Protein AF-A0A3N5WW94-F1 (afdb_monomer)

Mean predicted aligned error: 3.75 Å

Secondary structure (DSSP, 8-state):
--HHHHHHHHHHTS-S-TT--EEEE-SS-EEEE-TTS-EEPPPTTHHHHHHHHHHHHHHHS-GGGTPPPEEEEE-TTSEEEEETTS-EEEEEE-SSSS-EEEEEE-SSHHHHHHHHHHHH-TTTSHHHHHHHHHS--

pLDDT: mean 92.54, std 9.4, range [45.53, 98.69]

Solvent-accessible surface area (backbone atoms only — not comparable to full-atom values): 7594 Å² total; per-residue (Å²): 78,59,43,71,49,31,49,41,35,51,55,73,74,44,74,89,54,83,64,55,24,31,43,37,55,54,99,89,50,72,49,37,17,27,89,85,69,46,78,49,83,74,56,95,76,43,62,65,56,51,52,51,50,50,51,61,55,39,70,68,47,39,58,94,79,72,40,41,60,74,33,32,39,37,48,84,76,42,45,34,38,32,23,71,74,69,33,34,48,33,41,31,56,47,94,86,50,57,32,61,43,68,47,51,44,44,101,44,69,71,57,20,53,46,50,38,49,48,31,70,36,82,85,72,8,39,57,44,49,44,44,67,71,49,47,62,126

Nearest PDB structures (foldseek):
  4hjh-assembly1_A  TM=7.734E-01  e=1.618E-03  Brucella melitensis bv. 1 str. 16M
  4hjh-assembly2_B  TM=7.704E-01  e=2.075E-03  Brucella melitensis bv. 1 str. 16M
  9ix8-assembly1_B  TM=6.131E-01  e=1.952E-02  Thermococcus kodakarensis KOD1
  7oob-assembly1_d  TM=2.565E-01  e=9.264E-01  Homo sapiens
  9fd2-assembly1_b  TM=2.693E-01  e=1.955E+00  Homo sapiens

Foldseek 3Di:
DALVLLVQLQVLLDQPDQQFFKWFDDPPFIWGHGPVRDTDDQDVPNGVVNVVSQVVLCVLVDCVLVFARFGMWGPPAGIWTAHPQRKIWGWHRDPPDRDIAIFIDDPDDVSRVSLRCLQPPPPRRSVNVSSVPRSDD

Structure (mmCIF, N/CA/C/O backbone):
data_AF-A0A3N5WW94-F1
#
_entry.id   AF-A0A3N5WW94-F1
#
loop_
_atom_site.group_PDB
_atom_site.id
_atom_site.type_symbol
_atom_site.label_atom_id
_atom_site.label_alt_id
_atom_site.label_comp_id
_atom_site.label_asym_id
_atom_site.label_entity_id
_atom_site.label_seq_id
_atom_site.pdbx_PDB_ins_code
_atom_site.Cartn_x
_atom_site.Cartn_y
_atom_site.Cartn_z
_atom_site.occupancy
_atom_site.B_iso_or_equiv
_atom_site.auth_seq_id
_atom_site.auth_comp_id
_atom_site.auth_asym_id
_atom_site.auth_atom_id
_atom_site.pdbx_PDB_model_num
ATOM 1 N N . PHE A 1 1 ? -13.556 -10.027 4.104 1.00 86.62 1 PHE A N 1
ATOM 2 C CA . PHE A 1 1 ? -13.469 -9.454 2.741 1.00 86.62 1 PHE A CA 1
ATOM 3 C C . PHE A 1 1 ? -13.601 -10.612 1.773 1.00 86.62 1 PHE A C 1
ATOM 5 O O . PHE A 1 1 ? -12.720 -11.456 1.820 1.00 86.62 1 PHE A O 1
ATOM 12 N N . PRO A 1 2 ? -14.641 -10.707 0.927 1.00 93.38 2 PRO A N 1
ATOM 13 C CA . PRO A 1 2 ? -14.732 -11.807 -0.035 1.00 93.38 2 PRO A CA 1
ATOM 14 C C . PRO A 1 2 ? -13.439 -11.934 -0.849 1.00 93.38 2 PRO A C 1
ATOM 16 O O . PRO A 1 2 ? -12.918 -10.919 -1.325 1.00 93.38 2 PRO A O 1
ATOM 19 N N . ARG A 1 3 ? -12.915 -13.153 -1.018 1.00 91.31 3 ARG A N 1
ATOM 20 C CA . ARG A 1 3 ? -11.627 -13.383 -1.687 1.00 91.31 3 ARG A CA 1
ATOM 21 C C . ARG A 1 3 ? -11.589 -12.800 -3.094 1.00 91.31 3 ARG A C 1
ATOM 23 O O . ARG A 1 3 ? -10.583 -12.214 -3.477 1.00 91.31 3 ARG A O 1
ATOM 30 N N . SER A 1 4 ? -12.682 -12.915 -3.846 1.00 92.25 4 SER A N 1
ATOM 31 C CA . SER A 1 4 ? -12.799 -12.334 -5.189 1.00 92.25 4 SER A CA 1
ATOM 32 C C . SER A 1 4 ? -12.558 -10.822 -5.186 1.00 92.25 4 SER A C 1
ATOM 34 O O . SER A 1 4 ? -11.796 -10.322 -6.009 1.00 92.25 4 SER A O 1
ATOM 36 N N . ARG A 1 5 ? -13.124 -10.100 -4.211 1.00 93.75 5 ARG A N 1
ATOM 37 C CA . ARG A 1 5 ? -12.900 -8.658 -4.038 1.00 93.75 5 ARG A CA 1
ATOM 38 C C . ARG A 1 5 ? -11.473 -8.353 -3.606 1.00 93.75 5 ARG A C 1
ATOM 40 O O . ARG A 1 5 ? -10.856 -7.452 -4.157 1.00 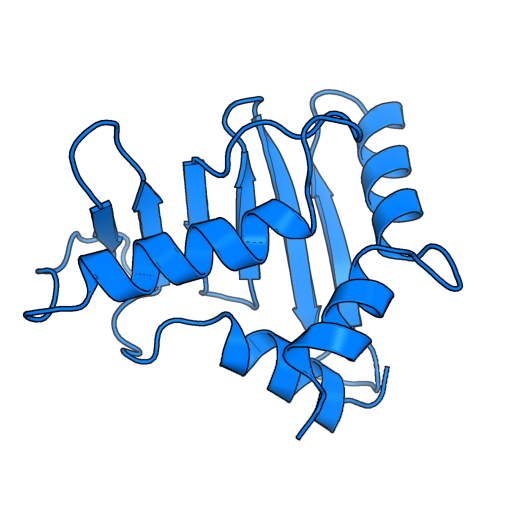93.75 5 ARG A O 1
ATOM 47 N N . ALA A 1 6 ? -10.935 -9.118 -2.656 1.00 95.12 6 ALA A N 1
ATOM 48 C CA . ALA A 1 6 ? -9.559 -8.953 -2.192 1.00 95.12 6 ALA A CA 1
ATOM 49 C C . ALA A 1 6 ? -8.544 -9.120 -3.339 1.00 95.12 6 ALA A C 1
ATOM 51 O O . ALA A 1 6 ? -7.639 -8.303 -3.483 1.00 95.12 6 ALA A O 1
ATOM 52 N N . LEU A 1 7 ? -8.724 -10.138 -4.187 1.00 93.69 7 LEU A N 1
ATOM 53 C CA . LEU A 1 7 ? -7.893 -10.362 -5.373 1.00 93.69 7 LEU A CA 1
ATOM 54 C C . LEU A 1 7 ? -8.047 -9.239 -6.402 1.00 93.69 7 LEU A C 1
ATOM 56 O O . LEU A 1 7 ? -7.045 -8.795 -6.953 1.00 93.69 7 LEU A O 1
ATOM 60 N N . HIS A 1 8 ? -9.271 -8.754 -6.625 1.00 93.56 8 HIS A N 1
ATOM 61 C CA . HIS A 1 8 ? -9.520 -7.653 -7.555 1.00 93.56 8 HIS A CA 1
ATOM 62 C C . HIS A 1 8 ? -8.814 -6.365 -7.114 1.00 93.56 8 HIS A C 1
ATOM 64 O O . HIS A 1 8 ? -8.119 -5.747 -7.917 1.00 93.56 8 HIS A O 1
ATOM 70 N N . ILE A 1 9 ? -8.930 -6.000 -5.830 1.00 95.12 9 ILE A N 1
ATOM 71 C CA . ILE A 1 9 ? -8.247 -4.830 -5.258 1.00 95.12 9 ILE A CA 1
ATOM 72 C C . ILE A 1 9 ? -6.747 -4.912 -5.541 1.00 95.12 9 ILE A C 1
ATOM 74 O O . ILE A 1 9 ? -6.176 -3.956 -6.050 1.00 95.12 9 ILE A O 1
ATOM 78 N N . ILE A 1 10 ? -6.124 -6.057 -5.241 1.00 95.19 10 ILE A N 1
ATOM 79 C CA . ILE A 1 10 ? -4.679 -6.262 -5.408 1.00 95.19 10 ILE A CA 1
ATOM 80 C C . ILE A 1 10 ? -4.277 -6.205 -6.881 1.00 95.19 10 ILE A C 1
ATOM 82 O O . ILE A 1 10 ? -3.315 -5.519 -7.212 1.00 95.19 10 ILE A O 1
ATOM 86 N N . ALA A 1 11 ? -5.024 -6.866 -7.769 1.00 92.69 11 ALA A N 1
ATOM 87 C CA . ALA A 1 11 ? -4.764 -6.834 -9.205 1.00 92.69 11 ALA A CA 1
ATOM 88 C C . ALA A 1 11 ? -4.824 -5.405 -9.771 1.00 92.69 11 ALA A C 1
ATOM 90 O O . ALA A 1 11 ? -3.966 -5.029 -10.562 1.00 92.69 11 ALA A O 1
ATOM 91 N N . ARG A 1 12 ? -5.784 -4.583 -9.322 1.00 92.31 12 ARG A N 1
ATOM 92 C CA . ARG A 1 12 ? -5.952 -3.194 -9.783 1.00 92.31 12 ARG A CA 1
ATOM 93 C C . ARG A 1 12 ? -4.791 -2.277 -9.393 1.00 92.31 12 ARG A C 1
ATOM 95 O O . ARG A 1 12 ? -4.560 -1.278 -10.076 1.00 92.31 12 ARG A O 1
ATOM 102 N N . ILE A 1 13 ? -4.088 -2.617 -8.312 1.00 92.50 13 ILE A N 1
ATOM 103 C CA . ILE A 1 13 ? -2.930 -1.869 -7.807 1.00 92.50 13 ILE A CA 1
ATOM 104 C C . ILE A 1 13 ? -1.592 -2.579 -8.044 1.00 92.50 13 ILE A C 1
ATOM 106 O O . ILE A 1 13 ? -0.586 -2.186 -7.459 1.00 92.50 13 ILE A O 1
ATOM 110 N N . THR A 1 14 ? -1.572 -3.624 -8.872 1.00 92.19 14 THR A N 1
ATOM 111 C CA . THR A 1 14 ? -0.351 -4.326 -9.284 1.00 92.19 14 THR A CA 1
ATOM 112 C C . THR A 1 14 ? -0.023 -3.949 -10.734 1.00 92.19 14 THR A C 1
ATOM 114 O O . THR A 1 14 ? -0.940 -3.874 -11.555 1.00 92.19 14 THR A O 1
ATOM 117 N N . PRO A 1 15 ? 1.254 -3.700 -11.082 1.00 90.50 15 PRO A N 1
ATOM 118 C CA . PRO A 1 15 ? 1.673 -3.488 -12.462 1.00 90.50 15 PRO A CA 1
ATOM 119 C C . PRO A 1 15 ? 1.216 -4.635 -13.370 1.00 90.50 15 PRO A C 1
ATOM 121 O O . PRO A 1 15 ? 1.249 -5.799 -12.979 1.00 90.50 15 PRO A O 1
ATOM 124 N N . SER A 1 16 ? 0.806 -4.314 -14.597 1.00 87.00 16 SER A N 1
ATOM 125 C CA . SER A 1 16 ? 0.343 -5.330 -15.552 1.00 87.00 16 SER A CA 1
ATOM 126 C C . SER A 1 16 ? 1.471 -6.217 -16.082 1.00 87.00 16 SER A C 1
ATOM 128 O O . SER A 1 16 ? 1.200 -7.323 -16.541 1.00 87.00 16 SER A O 1
ATOM 130 N N . ASP A 1 17 ? 2.717 -5.738 -16.035 1.00 88.62 17 ASP A N 1
ATOM 131 C CA . ASP A 1 17 ? 3.891 -6.515 -16.422 1.00 88.62 17 ASP A CA 1
ATOM 132 C C . ASP A 1 17 ? 4.328 -7.432 -15.262 1.00 88.62 17 ASP A C 1
ATOM 134 O O . ASP A 1 17 ? 4.801 -6.934 -14.235 1.00 88.62 17 ASP A O 1
ATOM 138 N N . PRO A 1 18 ? 4.211 -8.766 -15.407 1.00 86.62 18 PRO A N 1
ATOM 139 C CA . PRO A 1 18 ? 4.570 -9.712 -14.356 1.00 86.62 18 PRO A CA 1
ATOM 140 C C . PRO A 1 18 ? 6.078 -9.779 -14.076 1.00 86.62 18 PRO A C 1
ATOM 142 O O . PRO A 1 18 ? 6.469 -10.361 -13.065 1.00 86.62 18 PRO A O 1
ATOM 145 N N . ALA A 1 19 ? 6.931 -9.213 -14.939 1.00 89.88 19 ALA A N 1
ATOM 146 C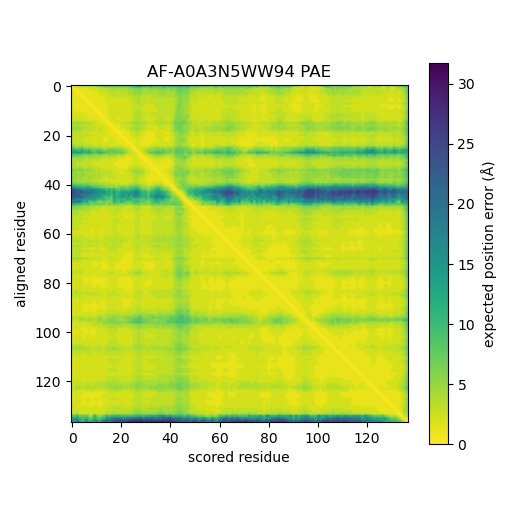 CA . ALA A 1 19 ? 8.362 -9.103 -14.672 1.00 89.88 19 ALA A CA 1
ATOM 147 C C . ALA A 1 19 ? 8.677 -8.053 -13.593 1.00 89.88 19 ALA A C 1
ATOM 149 O O . ALA A 1 19 ? 9.766 -8.084 -13.018 1.00 89.88 19 ALA A O 1
ATOM 150 N N . VAL A 1 20 ? 7.746 -7.134 -13.306 1.00 92.62 20 VAL A N 1
ATOM 151 C CA . VAL A 1 20 ? 7.915 -6.072 -12.309 1.00 92.62 20 VAL A CA 1
ATOM 152 C C . VAL A 1 20 ? 7.498 -6.585 -10.930 1.00 92.62 20 VAL A C 1
ATOM 154 O O . VAL A 1 20 ? 6.317 -6.678 -10.602 1.00 92.62 20 VAL A O 1
ATOM 157 N N . ASN A 1 21 ? 8.477 -6.863 -10.074 1.00 95.19 21 ASN A N 1
ATOM 158 C CA . ASN A 1 21 ? 8.245 -7.244 -8.679 1.00 95.19 21 ASN A CA 1
ATOM 159 C C . ASN A 1 21 ? 8.467 -6.091 -7.708 1.00 95.19 21 ASN A C 1
ATOM 161 O O . ASN A 1 21 ? 7.964 -6.133 -6.589 1.00 95.19 21 ASN A O 1
ATOM 165 N N . GLU A 1 22 ? 9.213 -5.067 -8.102 1.00 96.31 22 GLU A N 1
ATOM 166 C CA . GLU A 1 22 ? 9.435 -3.889 -7.279 1.00 96.31 22 GLU A CA 1
ATOM 167 C C . GLU A 1 22 ? 9.532 -2.635 -8.140 1.00 96.31 22 GLU A C 1
ATOM 169 O O . GLU A 1 22 ? 10.091 -2.652 -9.235 1.00 96.31 22 GLU A O 1
ATOM 174 N N . VAL A 1 23 ? 8.994 -1.543 -7.608 1.00 95.88 23 VAL A N 1
ATOM 175 C CA . VAL A 1 23 ? 9.058 -0.207 -8.190 1.00 95.88 23 VAL A CA 1
ATOM 176 C C . VAL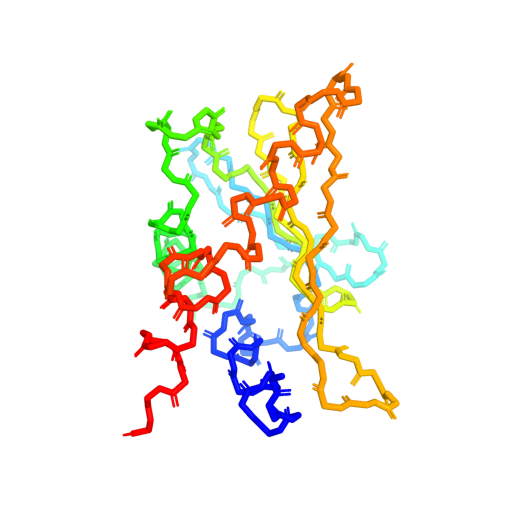 A 1 23 ? 9.601 0.738 -7.127 1.00 95.88 23 VAL A C 1
ATOM 178 O O . VAL A 1 23 ? 9.020 0.837 -6.047 1.00 95.88 23 VAL A O 1
ATOM 181 N N . ALA A 1 24 ? 10.703 1.424 -7.416 1.00 95.62 24 ALA A N 1
ATOM 182 C CA . ALA A 1 24 ? 11.261 2.480 -6.575 1.00 95.62 24 ALA A CA 1
ATOM 183 C C . ALA A 1 24 ? 11.087 3.839 -7.262 1.00 95.62 24 ALA A C 1
ATOM 185 O O . ALA A 1 24 ? 11.340 3.970 -8.461 1.00 95.62 24 ALA A O 1
ATOM 186 N N . PHE A 1 25 ? 10.647 4.836 -6.500 1.00 93.81 25 PHE A N 1
ATOM 187 C CA . PHE A 1 25 ? 10.340 6.173 -6.992 1.00 93.81 25 PHE A CA 1
ATOM 188 C C . PHE A 1 25 ? 11.421 7.152 -6.547 1.00 93.81 25 PHE A C 1
ATOM 190 O O . PHE A 1 25 ? 11.416 7.625 -5.414 1.00 93.81 25 PHE A O 1
ATOM 197 N N . GLU A 1 26 ? 12.331 7.481 -7.455 1.00 88.00 26 GLU A N 1
ATOM 198 C CA . GLU A 1 26 ? 13.381 8.469 -7.219 1.00 88.00 26 GLU A CA 1
ATOM 199 C C . GLU A 1 26 ? 12.903 9.870 -7.635 1.00 88.00 26 GLU A C 1
ATOM 201 O O . GLU A 1 26 ? 11.811 10.038 -8.181 1.00 88.00 26 GLU A O 1
ATOM 206 N N . ALA A 1 27 ? 13.708 10.900 -7.359 1.00 82.25 27 ALA A N 1
ATOM 207 C CA . ALA A 1 27 ? 13.323 12.292 -7.613 1.00 82.25 27 ALA A CA 1
ATOM 208 C C . ALA A 1 27 ? 12.978 12.569 -9.089 1.00 82.25 27 ALA A C 1
ATOM 210 O O . ALA A 1 27 ? 12.067 13.343 -9.371 1.00 82.25 27 ALA A O 1
ATOM 211 N N . GLU A 1 28 ? 13.684 11.917 -10.016 1.00 81.38 28 GLU A N 1
ATOM 212 C CA . GLU A 1 28 ? 13.585 12.179 -11.459 1.00 81.38 28 GLU A CA 1
ATOM 213 C C . GLU A 1 28 ? 13.291 10.918 -12.285 1.00 81.38 28 GLU A C 1
ATOM 215 O O . GLU A 1 28 ? 13.191 10.987 -13.509 1.00 81.38 28 GLU A O 1
ATOM 220 N N . SER A 1 29 ? 13.167 9.749 -11.648 1.00 86.06 29 SER A N 1
ATOM 221 C CA . SER A 1 29 ? 12.991 8.485 -12.367 1.00 86.06 29 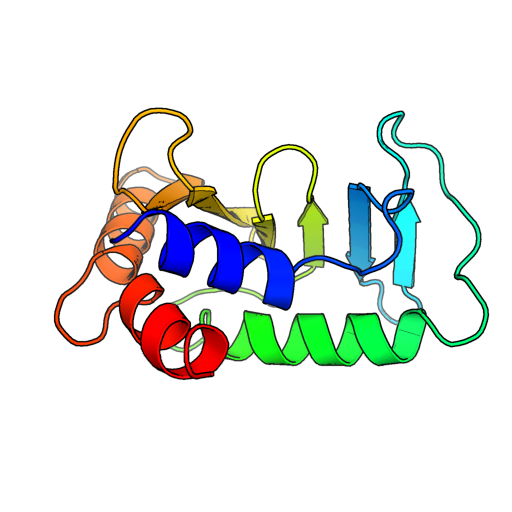SER A CA 1
ATOM 222 C C . SER A 1 29 ? 12.244 7.428 -11.557 1.00 86.06 29 SER A C 1
ATOM 224 O O . SER A 1 29 ? 12.088 7.526 -10.339 1.00 86.06 29 SER A O 1
ATOM 226 N N . VAL A 1 30 ? 11.780 6.397 -12.260 1.00 90.94 30 VAL A N 1
ATOM 227 C CA . VAL A 1 30 ? 11.188 5.195 -11.675 1.00 90.94 30 VAL A CA 1
ATOM 228 C C . VAL A 1 30 ? 12.090 4.018 -12.022 1.00 90.94 30 VAL A C 1
ATOM 230 O O . VAL A 1 30 ? 12.374 3.791 -13.196 1.00 90.94 30 VAL A O 1
ATOM 233 N N . LYS A 1 31 ? 12.536 3.267 -11.012 1.00 92.69 31 LYS A N 1
ATOM 234 C CA . LYS A 1 31 ? 13.347 2.056 -11.200 1.00 92.69 31 LYS A CA 1
ATOM 235 C C . LYS A 1 31 ? 12.506 0.814 -10.980 1.00 92.69 31 LYS A C 1
ATOM 237 O O . LYS A 1 31 ? 11.833 0.698 -9.955 1.00 92.69 31 LYS A O 1
ATOM 242 N N . LEU A 1 32 ? 12.583 -0.121 -11.921 1.00 94.12 32 LEU A N 1
ATOM 243 C CA . LEU A 1 32 ? 11.860 -1.388 -11.881 1.00 94.12 32 LEU A CA 1
ATOM 244 C C . LEU A 1 32 ? 12.825 -2.517 -11.570 1.00 94.12 32 LEU A C 1
ATOM 246 O O . LEU A 1 32 ? 13.926 -2.550 -12.116 1.00 94.12 32 LEU A O 1
ATOM 250 N N . ARG A 1 33 ? 12.414 -3.464 -10.729 1.00 95.31 33 ARG A N 1
ATOM 251 C CA . ARG A 1 33 ? 13.196 -4.675 -10.464 1.00 95.31 33 ARG A CA 1
ATOM 252 C C . ARG A 1 33 ? 12.345 -5.926 -10.587 1.00 95.31 33 ARG A C 1
ATOM 254 O O . ARG A 1 33 ? 11.161 -5.919 -10.246 1.00 95.31 33 ARG A O 1
ATOM 261 N N . ASN A 1 34 ? 12.979 -7.001 -11.035 1.00 94.56 34 ASN A N 1
ATOM 262 C CA . ASN A 1 34 ? 12.381 -8.330 -11.072 1.00 94.56 34 ASN A CA 1
ATOM 263 C C . ASN A 1 34 ? 12.481 -9.049 -9.714 1.00 94.56 34 ASN A C 1
ATOM 265 O O . ASN A 1 34 ? 13.022 -8.520 -8.741 1.00 94.56 34 ASN A O 1
ATOM 269 N N . GLY A 1 35 ? 11.972 -10.280 -9.648 1.00 91.00 35 GLY A N 1
ATOM 270 C CA . GLY A 1 35 ? 11.959 -11.100 -8.431 1.00 91.00 35 GLY A CA 1
ATOM 271 C C . GLY A 1 35 ? 13.343 -11.485 -7.898 1.00 91.00 35 GLY A C 1
ATOM 272 O O . GLY A 1 35 ? 13.454 -11.886 -6.743 1.00 91.00 35 GLY A O 1
ATOM 273 N N . GLU A 1 36 ? 14.397 -11.324 -8.700 1.00 92.94 36 GLU A N 1
ATOM 274 C CA . GLU A 1 36 ? 15.795 -11.511 -8.290 1.00 92.94 36 GLU A CA 1
ATOM 275 C C . GLU A 1 36 ? 16.438 -10.205 -7.785 1.00 92.94 36 GLU A C 1
ATOM 277 O O . GLU A 1 36 ? 17.617 -10.188 -7.434 1.00 92.94 36 GLU A O 1
ATOM 282 N N . GLY A 1 37 ? 15.692 -9.095 -7.779 1.00 91.94 37 GLY A N 1
ATOM 283 C CA . GLY A 1 37 ? 16.192 -7.767 -7.426 1.00 91.94 37 GLY A CA 1
ATOM 284 C C . GLY A 1 37 ? 17.034 -7.104 -8.519 1.00 91.94 37 GLY A C 1
ATOM 285 O O . GLY A 1 37 ? 17.659 -6.075 -8.262 1.00 91.94 37 GLY A O 1
ATOM 286 N N . ARG A 1 38 ? 17.065 -7.660 -9.737 1.00 94.00 38 ARG A N 1
ATOM 287 C CA . ARG A 1 38 ? 17.777 -7.061 -10.874 1.00 94.00 38 ARG A CA 1
ATOM 288 C C . ARG A 1 38 ? 16.929 -5.973 -11.503 1.00 94.00 38 ARG A C 1
ATOM 290 O O . ARG A 1 38 ? 15.731 -6.166 -11.698 1.00 94.00 38 ARG A O 1
ATOM 297 N N . GLU A 1 39 ? 17.565 -4.855 -11.834 1.00 93.50 39 GLU A N 1
ATOM 298 C CA . GLU A 1 39 ? 16.913 -3.775 -12.567 1.00 93.50 39 GLU A CA 1
ATOM 299 C C . GLU A 1 39 ? 16.494 -4.257 -13.959 1.00 93.50 39 GLU A C 1
ATOM 301 O O . GLU A 1 39 ? 17.253 -4.959 -14.634 1.00 93.50 39 GLU A O 1
ATOM 306 N N . ILE A 1 40 ? 15.277 -3.907 -14.366 1.00 91.81 40 ILE A N 1
ATOM 307 C CA . ILE A 1 40 ? 14.737 -4.216 -15.691 1.00 91.81 40 ILE A CA 1
ATOM 308 C C . ILE A 1 40 ? 14.371 -2.918 -16.416 1.00 91.81 40 ILE A C 1
ATOM 310 O O . ILE A 1 40 ? 14.016 -1.938 -15.756 1.00 91.81 40 ILE A O 1
ATOM 314 N N . PRO A 1 41 ? 14.457 -2.885 -17.758 1.00 87.19 41 PRO A N 1
ATOM 315 C CA . PRO A 1 41 ? 14.060 -1.712 -18.524 1.00 87.19 41 PRO A CA 1
ATOM 316 C C . PRO A 1 41 ? 12.595 -1.359 -18.263 1.00 87.19 41 PRO A C 1
ATOM 318 O O . PRO A 1 41 ? 11.755 -2.254 -18.183 1.00 87.19 41 PRO A O 1
ATOM 321 N N . ASP A 1 42 ? 12.286 -0.064 -18.189 1.00 76.81 42 ASP A N 1
ATOM 322 C CA . ASP A 1 42 ? 10.899 0.397 -18.240 1.00 76.81 42 ASP A CA 1
ATOM 323 C C . ASP A 1 42 ? 10.321 0.036 -19.617 1.00 76.81 42 ASP A C 1
ATOM 325 O O . ASP A 1 42 ? 10.855 0.498 -20.636 1.00 76.81 42 ASP A O 1
ATOM 329 N N . PRO A 1 43 ? 9.272 -0.804 -19.705 1.00 65.62 43 PRO A N 1
ATOM 330 C CA . PRO A 1 43 ? 8.590 -1.020 -20.970 1.00 65.62 43 PRO A CA 1
ATOM 331 C C . PRO A 1 43 ? 8.112 0.343 -21.469 1.00 65.62 43 PRO A C 1
ATOM 333 O O . PRO A 1 43 ? 7.587 1.133 -20.688 1.00 65.62 43 PRO A O 1
ATOM 336 N N . ALA A 1 44 ? 8.307 0.655 -22.752 1.00 54.38 44 ALA A N 1
ATOM 337 C CA . ALA A 1 44 ? 7.931 1.957 -23.296 1.00 54.38 44 ALA A CA 1
ATOM 338 C C . ALA A 1 44 ? 6.490 2.318 -22.868 1.00 54.38 44 ALA A C 1
ATOM 340 O O . ALA A 1 44 ? 5.552 1.629 -23.272 1.00 54.38 44 ALA A O 1
ATOM 341 N N . HIS A 1 45 ? 6.344 3.396 -22.078 1.00 57.03 45 HIS A N 1
ATOM 342 C CA . HIS A 1 45 ? 5.117 3.923 -21.435 1.00 57.03 45 HIS A CA 1
ATOM 343 C C . HIS A 1 45 ? 4.744 3.393 -20.024 1.00 57.03 45 HIS A C 1
ATOM 345 O O . HIS A 1 45 ? 3.713 3.807 -19.487 1.00 57.03 45 HIS A O 1
ATOM 351 N N . GLY A 1 46 ? 5.569 2.570 -19.367 1.00 61.41 46 GLY A N 1
ATOM 352 C CA . GLY A 1 46 ? 5.315 2.049 -18.014 1.00 61.41 46 GLY A CA 1
ATOM 353 C C . GLY A 1 46 ? 5.445 3.095 -16.897 1.00 61.41 46 GLY A C 1
ATOM 354 O O . GLY A 1 46 ? 4.572 3.181 -16.028 1.00 61.41 46 GLY A O 1
ATOM 355 N N . GLY A 1 47 ? 6.452 3.974 -16.948 1.00 63.28 47 GLY A N 1
ATOM 356 C CA . GLY A 1 47 ? 6.729 4.962 -15.895 1.00 63.28 47 GLY A CA 1
ATOM 357 C C . GLY A 1 47 ? 5.588 5.945 -15.579 1.00 63.28 47 GLY A C 1
ATOM 358 O O . GLY A 1 47 ? 5.348 6.263 -14.409 1.00 63.28 47 GLY A O 1
ATOM 359 N N . GLN A 1 48 ? 4.823 6.392 -16.584 1.00 64.81 48 GLN A N 1
ATOM 360 C CA . GLN A 1 48 ? 3.656 7.265 -16.360 1.00 64.81 48 GLN A CA 1
ATOM 361 C C . GLN A 1 48 ? 2.520 6.518 -15.648 1.00 64.81 48 GLN A C 1
ATOM 363 O O . GLN A 1 48 ? 1.941 7.037 -14.692 1.00 64.81 48 GLN A O 1
ATOM 368 N N . SER A 1 49 ? 2.249 5.273 -16.057 1.00 82.12 49 SER A N 1
ATOM 369 C CA . SER A 1 49 ? 1.240 4.424 -15.414 1.00 82.12 49 SER A CA 1
ATOM 370 C C . SER A 1 49 ? 1.615 4.095 -13.967 1.00 82.12 49 SER A C 1
ATOM 372 O O . SER A 1 49 ? 0.755 4.086 -13.090 1.00 82.12 49 SER A O 1
ATOM 374 N N . LEU A 1 50 ? 2.901 3.872 -13.689 1.00 88.25 50 LEU A N 1
ATOM 375 C CA . LEU A 1 50 ? 3.398 3.602 -12.337 1.00 88.25 50 LEU A CA 1
ATOM 376 C C . LEU A 1 50 ? 3.342 4.834 -11.433 1.00 88.25 50 LEU A C 1
ATOM 378 O O . LEU A 1 50 ? 3.059 4.715 -10.242 1.00 88.25 50 LEU A O 1
ATOM 382 N N . THR A 1 51 ? 3.556 6.024 -11.993 1.00 88.12 51 THR A N 1
ATOM 383 C CA . THR A 1 51 ? 3.391 7.287 -11.261 1.00 88.12 51 THR A CA 1
ATOM 384 C C . THR A 1 51 ? 1.923 7.533 -10.908 1.00 88.12 51 THR A C 1
ATOM 386 O O . THR A 1 51 ? 1.618 7.911 -9.775 1.00 88.12 51 THR A O 1
ATOM 389 N N . ALA A 1 52 ? 1.000 7.258 -11.835 1.00 89.06 52 ALA A N 1
ATOM 390 C CA . ALA A 1 52 ? -0.435 7.315 -11.562 1.00 89.06 52 ALA A CA 1
ATOM 391 C C . ALA A 1 52 ? -0.841 6.304 -10.475 1.00 89.06 52 ALA A C 1
ATOM 393 O O . ALA A 1 52 ? -1.518 6.672 -9.516 1.00 89.06 52 ALA A O 1
ATOM 394 N N . LEU A 1 53 ? -0.340 5.067 -10.561 1.00 90.62 53 LEU A N 1
ATOM 395 C CA . LEU A 1 53 ? -0.562 4.030 -9.554 1.00 90.62 53 LEU A CA 1
ATOM 396 C C . LEU A 1 53 ? -0.032 4.440 -8.168 1.00 90.62 53 LEU A C 1
ATOM 398 O O . LEU A 1 53 ? -0.719 4.264 -7.162 1.00 90.62 53 LEU A O 1
ATOM 402 N N . ARG A 1 54 ? 1.165 5.042 -8.101 1.00 94.50 54 ARG A N 1
ATOM 403 C CA . ARG A 1 54 ? 1.721 5.611 -6.860 1.00 94.50 54 ARG A CA 1
ATOM 404 C C . ARG A 1 54 ? 0.792 6.667 -6.274 1.00 94.50 54 ARG A C 1
ATOM 406 O O . ARG A 1 54 ? 0.589 6.682 -5.061 1.00 94.50 54 ARG A O 1
ATOM 413 N N . SER A 1 55 ? 0.259 7.556 -7.111 1.00 93.56 55 SER A N 1
ATOM 414 C CA . SER A 1 55 ? -0.647 8.626 -6.685 1.00 93.56 55 SER A CA 1
ATOM 415 C C . SER A 1 55 ? -1.960 8.063 -6.133 1.00 93.56 55 SER A C 1
ATOM 417 O O . SER A 1 55 ? -2.365 8.430 -5.028 1.00 93.56 55 SER A O 1
ATOM 419 N N . GLU A 1 56 ? -2.560 7.100 -6.839 1.00 93.06 56 GLU A N 1
ATOM 420 C CA . GLU A 1 56 ? -3.767 6.387 -6.408 1.00 93.06 56 GLU A CA 1
ATOM 421 C C . GLU A 1 56 ? -3.539 5.694 -5.055 1.00 93.06 56 GLU A C 1
ATOM 423 O O . GLU A 1 56 ? -4.305 5.915 -4.116 1.00 93.06 56 GLU A O 1
ATOM 428 N N . LEU A 1 57 ? -2.432 4.958 -4.894 1.00 94.75 57 LEU A N 1
ATOM 429 C CA . LEU A 1 57 ? -2.081 4.322 -3.621 1.00 94.75 57 LEU A CA 1
ATOM 430 C C . LEU A 1 57 ? -1.844 5.339 -2.503 1.00 94.75 57 LEU A C 1
ATOM 432 O O . LEU A 1 57 ? -2.360 5.168 -1.399 1.00 94.75 57 LEU A O 1
ATOM 436 N N . SER A 1 58 ? -1.116 6.420 -2.784 1.00 96.50 58 SER A N 1
ATOM 437 C CA . SER A 1 58 ? -0.816 7.468 -1.797 1.00 96.50 58 SER A CA 1
ATOM 438 C C . SER A 1 58 ? -2.082 8.131 -1.244 1.00 96.50 58 SER A C 1
ATOM 440 O O . SER A 1 58 ? -2.093 8.545 -0.087 1.00 96.50 58 SER A O 1
ATOM 442 N N . SER A 1 59 ? -3.175 8.180 -2.014 1.00 96.88 59 SER A N 1
ATOM 443 C CA . SER A 1 59 ? -4.455 8.733 -1.545 1.00 96.88 59 SER A CA 1
ATOM 444 C C . SER A 1 59 ? -5.054 7.969 -0.350 1.00 96.88 59 SER A C 1
ATOM 446 O O . SER A 1 59 ? -5.754 8.551 0.487 1.00 96.88 59 SER A O 1
ATOM 448 N N . PHE A 1 60 ? -4.739 6.677 -0.212 1.00 97.81 60 PHE A N 1
ATOM 449 C CA . PHE A 1 60 ? -5.175 5.860 0.920 1.00 97.81 60 PHE A CA 1
ATOM 450 C C . PHE A 1 60 ? -4.315 6.067 2.171 1.00 97.81 60 PHE A C 1
ATOM 452 O O . PHE A 1 60 ? -4.815 5.884 3.284 1.00 97.81 60 PHE A O 1
ATOM 459 N N . PHE A 1 61 ? -3.070 6.512 1.999 1.00 97.88 61 PHE A N 1
ATOM 460 C CA . PHE A 1 61 ? -2.072 6.707 3.053 1.00 97.88 61 PHE A CA 1
ATOM 461 C C . PHE A 1 61 ? -1.623 8.180 3.116 1.00 97.88 61 PHE A C 1
ATOM 463 O O . PHE A 1 61 ? -0.462 8.486 2.853 1.00 97.88 61 PHE A O 1
ATOM 470 N N . PRO A 1 62 ? -2.530 9.124 3.426 1.00 97.44 62 PRO A N 1
ATOM 471 C CA . PRO A 1 62 ? -2.200 10.542 3.425 1.00 97.44 62 PRO A CA 1
ATOM 472 C C . PRO A 1 62 ? -1.286 10.922 4.598 1.00 97.44 62 PRO A C 1
ATOM 474 O O . PRO A 1 62 ? -1.337 10.325 5.678 1.00 97.44 62 PRO A O 1
ATOM 477 N N . SER A 1 63 ? -0.530 12.007 4.427 1.00 97.31 63 SER A N 1
ATOM 478 C CA . SER A 1 63 ? 0.320 12.583 5.479 1.00 97.31 63 SER A CA 1
ATOM 479 C C . SER A 1 63 ? -0.461 13.059 6.705 1.00 97.31 63 SER A C 1
ATOM 481 O O . SER A 1 63 ? 0.080 13.077 7.808 1.00 97.31 63 SER A O 1
ATOM 483 N N . THR A 1 64 ? -1.755 13.361 6.557 1.00 97.31 64 THR A N 1
ATOM 484 C CA . THR A 1 64 ? -2.661 13.671 7.677 1.00 97.31 64 THR A CA 1
ATOM 485 C C . THR A 1 64 ? -2.862 12.497 8.640 1.00 97.31 64 THR A C 1
ATOM 487 O O . THR A 1 64 ? -3.274 12.715 9.774 1.00 97.31 64 THR A O 1
ATOM 490 N N . LEU A 1 65 ? -2.542 11.266 8.221 1.00 97.38 65 LEU A N 1
ATOM 491 C CA . LEU A 1 65 ? -2.507 10.063 9.065 1.00 97.38 65 LEU A CA 1
ATOM 492 C C . LEU A 1 65 ? -1.072 9.655 9.464 1.00 97.38 65 LEU A C 1
ATOM 494 O O . LEU A 1 65 ? -0.854 8.557 9.984 1.00 97.38 65 LEU A O 1
ATOM 498 N N . GLY A 1 66 ? -0.088 10.522 9.209 1.00 97.19 66 GLY A N 1
ATOM 499 C CA . GLY A 1 66 ? 1.313 10.344 9.597 1.00 97.19 66 GLY A CA 1
ATOM 500 C C . GLY A 1 66 ? 2.193 9.586 8.598 1.00 97.19 66 GLY A C 1
ATOM 501 O O . GLY A 1 66 ? 3.366 9.375 8.888 1.00 97.19 66 GLY A O 1
ATOM 502 N N . PHE A 1 67 ? 1.669 9.180 7.437 1.00 98.25 67 PHE A N 1
ATOM 503 C CA . PHE A 1 67 ? 2.463 8.480 6.421 1.00 98.25 67 PHE A CA 1
ATOM 504 C C . PHE A 1 67 ? 3.382 9.438 5.652 1.00 98.25 67 PHE A C 1
ATOM 506 O O . PHE A 1 67 ? 2.998 10.560 5.309 1.00 98.25 67 PH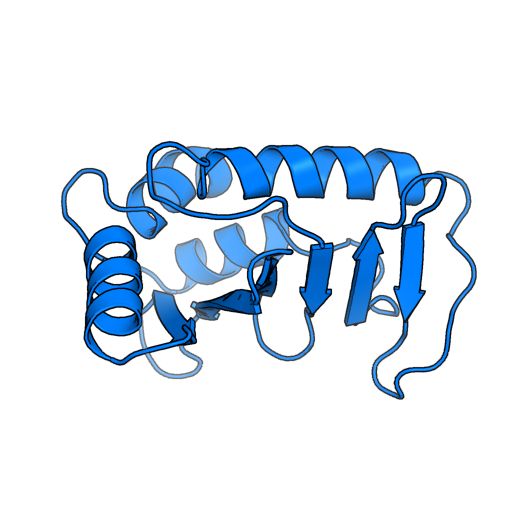E A O 1
ATOM 513 N N . GLY A 1 68 ? 4.599 8.984 5.350 1.00 97.94 68 GLY A N 1
ATOM 514 C CA . GLY A 1 68 ? 5.487 9.665 4.409 1.00 97.94 68 GLY A CA 1
ATOM 515 C C . GLY A 1 68 ? 5.065 9.444 2.948 1.00 97.94 68 GLY A C 1
ATOM 516 O O . GLY A 1 68 ? 4.178 8.638 2.672 1.00 97.94 68 GLY A O 1
ATOM 517 N N . PRO A 1 69 ? 5.716 10.113 1.982 1.00 97.19 69 PRO A N 1
ATOM 518 C CA . PRO A 1 69 ? 5.562 9.783 0.567 1.00 97.19 69 PRO A CA 1
ATOM 519 C C . PRO A 1 69 ? 5.888 8.309 0.294 1.00 97.19 69 PRO A C 1
ATOM 521 O O . PRO A 1 69 ? 6.833 7.773 0.874 1.00 97.19 69 PRO A O 1
ATOM 524 N N . VAL A 1 70 ? 5.146 7.667 -0.613 1.00 97.75 70 VAL A N 1
ATOM 525 C CA . VAL A 1 70 ? 5.471 6.311 -1.091 1.00 97.75 70 VAL A CA 1
ATOM 526 C C . VAL A 1 70 ? 6.806 6.358 -1.825 1.00 97.75 70 VAL A C 1
ATOM 528 O O . VAL A 1 70 ? 6.906 7.032 -2.846 1.00 97.75 70 VAL A O 1
ATOM 531 N N . ASP A 1 71 ? 7.812 5.661 -1.316 1.00 96.56 71 ASP A N 1
ATOM 532 C CA . ASP A 1 71 ? 9.173 5.625 -1.866 1.00 96.56 71 ASP A CA 1
ATOM 533 C C . ASP A 1 71 ? 9.401 4.371 -2.720 1.00 96.56 71 ASP A C 1
ATOM 535 O O . ASP A 1 71 ? 10.045 4.405 -3.766 1.00 96.56 71 ASP A O 1
ATOM 539 N N . ARG A 1 72 ? 8.797 3.248 -2.322 1.00 97.38 72 ARG A N 1
ATOM 540 C CA . ARG A 1 72 ? 8.962 1.966 -3.009 1.00 97.38 72 ARG A CA 1
ATOM 541 C C . ARG A 1 72 ? 7.748 1.073 -2.810 1.00 97.38 72 ARG A C 1
ATOM 543 O O . ARG A 1 72 ? 7.107 1.122 -1.763 1.00 97.38 72 ARG A O 1
ATOM 550 N N . ILE A 1 73 ? 7.438 0.230 -3.788 1.00 98.06 73 ILE A N 1
ATOM 551 C CA . ILE A 1 73 ? 6.385 -0.783 -3.687 1.00 98.06 73 ILE A CA 1
ATOM 552 C C . ILE A 1 73 ? 6.936 -2.123 -4.163 1.00 98.06 73 ILE A C 1
ATOM 554 O O . ILE A 1 73 ? 7.529 -2.196 -5.234 1.00 98.06 73 ILE A O 1
ATOM 558 N N . ASN A 1 74 ? 6.728 -3.174 -3.374 1.00 97.81 74 ASN A N 1
ATOM 559 C CA . ASN A 1 74 ? 7.052 -4.552 -3.725 1.00 97.81 74 ASN A CA 1
ATOM 560 C C . ASN A 1 74 ? 5.763 -5.370 -3.914 1.00 97.81 74 ASN A C 1
ATOM 562 O O . ASN A 1 74 ? 4.846 -5.292 -3.094 1.00 97.81 74 ASN A O 1
ATOM 566 N N . TYR A 1 75 ? 5.723 -6.161 -4.984 1.00 96.75 75 TYR A N 1
ATOM 567 C CA . TYR A 1 75 ? 4.568 -6.925 -5.456 1.00 96.75 75 TYR A CA 1
ATOM 568 C C . TYR A 1 75 ? 4.752 -8.447 -5.334 1.00 96.75 75 TYR A C 1
ATOM 570 O O . TYR A 1 75 ? 3.939 -9.218 -5.836 1.00 96.75 75 TYR A O 1
ATOM 578 N N . THR A 1 76 ? 5.831 -8.913 -4.692 1.00 94.31 76 THR A N 1
ATOM 579 C CA . THR A 1 76 ? 6.173 -10.346 -4.625 1.00 94.31 76 THR A CA 1
ATOM 580 C C . THR A 1 76 ? 5.118 -11.175 -3.886 1.00 94.31 76 THR A C 1
ATOM 582 O O . THR A 1 76 ? 4.900 -12.334 -4.226 1.00 94.31 76 THR A O 1
ATOM 585 N N . ASP A 1 77 ? 4.460 -10.606 -2.874 1.00 93.69 77 ASP A N 1
ATOM 586 C CA . ASP A 1 77 ? 3.464 -11.314 -2.062 1.00 93.69 77 ASP A CA 1
ATOM 587 C C . ASP A 1 77 ? 2.343 -10.369 -1.611 1.00 93.69 77 ASP A C 1
ATOM 589 O O . ASP A 1 77 ? 2.279 -9.965 -0.453 1.00 93.69 77 ASP A O 1
ATOM 593 N N . GLY A 1 78 ? 1.462 -9.971 -2.528 1.00 95.75 78 GLY A N 1
ATOM 594 C CA . GLY A 1 78 ? 0.523 -8.863 -2.309 1.00 95.75 78 GLY A CA 1
ATOM 595 C C . GLY A 1 78 ? 1.183 -7.524 -2.633 1.00 95.75 78 GLY A C 1
ATOM 596 O O . GLY A 1 78 ? 2.072 -7.479 -3.471 1.00 95.75 78 GLY A O 1
ATOM 597 N N . VAL A 1 79 ? 0.766 -6.437 -1.985 1.00 98.00 79 VAL A N 1
ATOM 598 C CA . VAL A 1 79 ? 1.290 -5.084 -2.241 1.00 98.00 79 VAL A CA 1
ATOM 599 C C . VAL A 1 79 ? 1.904 -4.532 -0.961 1.00 98.00 79 VAL A C 1
ATOM 601 O O . VAL A 1 79 ? 1.202 -4.190 -0.006 1.00 98.00 79 VAL A O 1
ATOM 604 N N . ARG A 1 80 ? 3.234 -4.470 -0.924 1.00 98.56 80 ARG A N 1
ATOM 605 C CA . ARG A 1 80 ? 4.012 -3.931 0.192 1.00 98.56 80 ARG A CA 1
ATOM 606 C C . ARG A 1 80 ? 4.523 -2.542 -0.148 1.00 98.56 80 ARG A C 1
ATOM 608 O O . ARG A 1 80 ? 5.385 -2.389 -1.004 1.00 98.56 80 ARG A O 1
ATOM 615 N N . ILE A 1 81 ? 4.019 -1.551 0.568 1.00 98.56 81 ILE A N 1
ATOM 616 C CA . ILE A 1 81 ? 4.279 -0.133 0.350 1.00 98.56 81 ILE A CA 1
ATOM 617 C C . ILE A 1 81 ? 5.298 0.327 1.386 1.00 98.56 81 ILE A C 1
ATOM 619 O O . ILE A 1 81 ? 5.075 0.160 2.584 1.00 98.56 81 ILE A O 1
ATOM 623 N N . TYR A 1 82 ? 6.403 0.896 0.921 1.00 98.56 82 TYR A N 1
ATOM 624 C CA . TYR A 1 82 ? 7.437 1.521 1.735 1.00 98.56 82 TYR A CA 1
ATOM 625 C C . TYR A 1 82 ? 7.292 3.036 1.643 1.00 98.56 82 TYR A C 1
ATOM 627 O O . TYR A 1 82 ? 7.186 3.594 0.545 1.00 98.56 82 TYR A O 1
ATOM 635 N N . PHE A 1 83 ? 7.319 3.698 2.791 1.00 98.38 83 PHE A N 1
ATOM 636 C CA . PHE A 1 83 ? 7.223 5.147 2.894 1.00 98.38 83 PHE A CA 1
ATOM 637 C C . PHE A 1 83 ? 8.586 5.757 3.238 1.00 98.38 83 PHE A C 1
ATOM 639 O O . PHE A 1 83 ? 9.396 5.143 3.932 1.00 98.38 83 PHE A O 1
ATOM 646 N N . ALA A 1 84 ? 8.832 6.995 2.803 1.00 97.50 84 ALA A N 1
ATOM 647 C CA . ALA A 1 84 ? 10.105 7.688 3.032 1.00 97.50 84 ALA A CA 1
ATOM 648 C C . ALA A 1 84 ? 10.418 7.948 4.523 1.00 97.50 84 ALA A C 1
ATOM 650 O O . ALA A 1 84 ? 11.566 8.190 4.883 1.00 97.50 84 ALA A O 1
ATOM 651 N N . ASN A 1 85 ? 9.412 7.879 5.403 1.00 97.06 85 ASN A N 1
ATOM 652 C CA . ASN A 1 85 ? 9.584 7.952 6.859 1.00 97.06 85 ASN A CA 1
ATOM 653 C C . ASN A 1 85 ? 10.004 6.601 7.489 1.00 97.06 85 ASN A C 1
ATOM 655 O O . ASN A 1 85 ? 10.080 6.498 8.712 1.00 97.06 85 ASN A O 1
ATOM 659 N N . GLY A 1 86 ? 10.260 5.570 6.675 1.00 97.75 86 GLY A N 1
ATOM 660 C CA . GLY A 1 86 ? 10.666 4.232 7.112 1.00 97.75 86 GLY A CA 1
ATOM 661 C C . GLY A 1 86 ? 9.508 3.302 7.484 1.00 97.75 86 GLY A C 1
ATOM 662 O O . GLY A 1 86 ? 9.751 2.152 7.848 1.00 97.75 86 GLY A O 1
ATOM 663 N N . GLU A 1 87 ? 8.260 3.766 7.392 1.00 98.38 87 GLU A N 1
ATOM 664 C CA . GLU A 1 87 ? 7.084 2.937 7.656 1.00 98.38 87 GLU A CA 1
ATOM 665 C C . GLU A 1 87 ? 6.783 1.993 6.487 1.00 98.38 87 GLU A C 1
ATOM 667 O O . GLU A 1 87 ? 7.139 2.250 5.331 1.00 98.38 87 GLU A O 1
ATOM 672 N N . ILE A 1 88 ? 6.088 0.896 6.786 1.00 98.62 88 ILE A N 1
ATOM 673 C CA . ILE A 1 88 ? 5.625 -0.073 5.791 1.00 98.62 88 ILE A CA 1
ATOM 674 C C . ILE A 1 88 ? 4.155 -0.390 6.044 1.00 98.62 88 ILE A C 1
ATOM 676 O O . ILE A 1 88 ? 3.781 -0.724 7.169 1.00 98.62 88 ILE A O 1
ATOM 680 N N . ALA A 1 89 ? 3.350 -0.367 4.982 1.00 98.50 89 ALA A N 1
ATOM 681 C CA . ALA A 1 89 ? 2.017 -0.961 4.955 1.00 98.50 89 ALA A CA 1
ATOM 682 C C . ALA A 1 89 ? 1.993 -2.087 3.918 1.00 98.50 89 ALA A C 1
ATOM 684 O O . ALA A 1 89 ? 2.254 -1.870 2.736 1.00 98.50 89 ALA A O 1
ATOM 685 N N . HIS A 1 90 ? 1.693 -3.309 4.350 1.00 98.69 90 HIS A N 1
ATOM 686 C CA . HIS A 1 90 ? 1.664 -4.482 3.481 1.00 98.69 90 HIS A CA 1
ATOM 687 C C . HIS A 1 90 ? 0.253 -5.048 3.408 1.00 98.69 90 HIS A C 1
ATOM 689 O O . HIS A 1 90 ? -0.230 -5.635 4.371 1.00 98.69 90 HIS A O 1
ATOM 695 N N . VAL A 1 91 ? -0.394 -4.873 2.258 1.00 98.19 91 VAL A N 1
ATOM 696 C CA . VAL A 1 91 ? -1.747 -5.362 1.990 1.00 98.19 91 VAL A CA 1
ATOM 697 C C . VAL A 1 91 ? -1.671 -6.680 1.228 1.00 98.19 91 VAL A C 1
ATOM 699 O O . VAL A 1 91 ? -1.010 -6.774 0.194 1.00 98.19 91 VAL A O 1
ATOM 702 N N . ARG A 1 92 ? -2.345 -7.717 1.731 1.00 97.31 92 ARG A N 1
ATOM 703 C CA . ARG A 1 92 ? -2.256 -9.067 1.163 1.00 97.31 92 ARG A CA 1
ATOM 704 C C . ARG A 1 92 ? -3.590 -9.812 1.248 1.00 97.31 92 ARG A C 1
ATOM 706 O O . ARG A 1 92 ? -4.183 -9.855 2.329 1.00 97.31 92 ARG A O 1
ATOM 713 N N . PRO A 1 93 ? -4.064 -10.441 0.160 1.00 96.31 93 PRO A N 1
ATOM 714 C CA . PRO A 1 93 ? -5.230 -11.310 0.222 1.00 96.31 93 PRO A CA 1
ATOM 715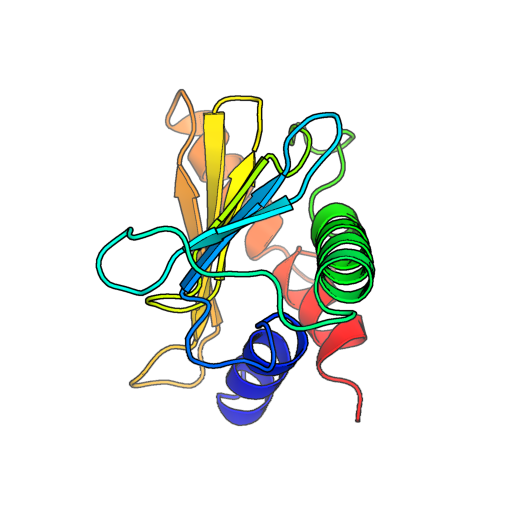 C C . PRO A 1 93 ? -4.848 -12.638 0.892 1.00 96.31 93 PRO A C 1
ATOM 717 O O . PRO A 1 93 ? -3.743 -13.149 0.705 1.00 96.31 93 PRO A O 1
ATOM 720 N N . SER A 1 94 ? -5.749 -13.226 1.679 1.00 93.50 94 SER A N 1
ATOM 721 C CA . SER A 1 94 ? -5.508 -14.558 2.241 1.00 93.50 94 SER A CA 1
ATOM 722 C C . SER A 1 94 ? -5.565 -15.630 1.151 1.00 93.50 94 SER A C 1
ATOM 724 O O . SER A 1 94 ? -6.488 -15.678 0.339 1.00 93.50 94 SER A O 1
ATOM 726 N N . GLY A 1 95 ? -4.585 -16.537 1.158 1.00 90.00 95 GLY A N 1
ATOM 727 C CA . GLY A 1 95 ? -4.576 -17.711 0.282 1.00 90.00 95 GLY A CA 1
ATOM 728 C C . GLY A 1 95 ? -5.590 -18.788 0.681 1.00 90.00 95 GLY A C 1
ATOM 729 O O . GLY A 1 95 ? -5.884 -19.659 -0.135 1.00 90.00 95 GLY A O 1
ATOM 730 N N . ASN A 1 96 ? -6.155 -18.708 1.893 1.00 90.19 96 ASN A N 1
ATOM 731 C CA . ASN A 1 96 ? -6.920 -19.796 2.517 1.00 90.19 96 ASN A CA 1
ATOM 732 C C . ASN A 1 96 ? -8.329 -19.391 2.984 1.00 90.19 96 ASN A C 1
ATOM 734 O O . ASN A 1 96 ? -9.099 -20.262 3.369 1.00 90.19 96 ASN A O 1
ATOM 738 N N . ALA A 1 97 ? -8.666 -18.097 2.992 1.00 93.50 97 ALA A N 1
ATOM 739 C CA . ALA A 1 97 ? -9.925 -17.599 3.549 1.00 93.50 97 ALA A CA 1
ATOM 740 C C . ALA A 1 97 ? -10.392 -16.304 2.865 1.00 93.50 97 ALA A C 1
ATOM 742 O O . ALA A 1 97 ? -9.624 -15.654 2.153 1.00 93.50 97 ALA A O 1
ATOM 743 N N . ASP A 1 98 ? -11.637 -15.907 3.134 1.00 95.44 98 ASP A N 1
ATOM 744 C CA . ASP A 1 98 ? -12.227 -14.635 2.702 1.00 95.44 98 ASP A CA 1
ATOM 745 C C . ASP A 1 98 ? -11.735 -13.457 3.560 1.00 95.44 98 ASP A C 1
ATOM 747 O O . ASP A 1 98 ? -12.469 -12.813 4.326 1.00 95.44 98 ASP A O 1
ATOM 751 N N . GLU A 1 99 ? -10.452 -13.140 3.398 1.00 95.44 99 GLU A N 1
ATOM 752 C CA . GLU A 1 99 ? -9.766 -12.100 4.155 1.00 95.44 99 GLU A CA 1
ATOM 753 C C . GLU A 1 99 ? -8.852 -11.252 3.268 1.00 95.44 99 GLU A C 1
ATOM 755 O O . GLU A 1 99 ? -8.144 -11.754 2.392 1.00 95.44 99 GLU A O 1
ATOM 760 N N . LEU A 1 100 ? -8.813 -9.956 3.575 1.00 96.94 100 LEU A N 1
ATOM 761 C CA . LEU A 1 100 ? -7.788 -9.023 3.130 1.00 96.94 100 LEU A CA 1
ATOM 762 C C . LEU A 1 100 ? -7.058 -8.555 4.385 1.00 96.94 100 LEU A C 1
ATOM 764 O O . LEU A 1 100 ? -7.696 -8.129 5.348 1.00 96.94 100 LEU A O 1
ATOM 768 N N . ARG A 1 101 ? -5.737 -8.693 4.393 1.00 97.88 101 ARG A N 1
ATOM 769 C CA . ARG A 1 101 ? -4.890 -8.431 5.555 1.00 97.88 101 ARG A CA 1
ATOM 770 C C . ARG A 1 101 ? -4.069 -7.178 5.325 1.00 97.88 101 ARG A C 1
ATOM 772 O O . ARG A 1 101 ? -3.710 -6.877 4.188 1.00 97.88 101 ARG A O 1
ATOM 779 N N . ILE A 1 102 ? -3.742 -6.500 6.418 1.00 98.12 102 ILE A N 1
ATOM 780 C CA . ILE A 1 102 ? -2.765 -5.419 6.450 1.00 98.12 102 ILE A CA 1
ATOM 781 C C . ILE A 1 102 ? -1.754 -5.691 7.561 1.00 98.12 102 ILE A C 1
ATOM 783 O O . ILE A 1 102 ? -2.132 -6.018 8.684 1.00 98.12 102 ILE A O 1
ATOM 787 N N . TYR A 1 103 ? -0.473 -5.567 7.235 1.00 98.44 103 TYR A N 1
ATOM 788 C CA . TYR A 1 103 ? 0.634 -5.644 8.183 1.00 98.44 103 TYR A CA 1
ATOM 789 C C . TYR A 1 103 ? 1.357 -4.302 8.209 1.00 98.44 103 TYR A C 1
ATOM 791 O O . TYR A 1 103 ? 1.532 -3.677 7.161 1.00 98.44 103 TYR A O 1
ATOM 799 N N . ALA A 1 104 ? 1.780 -3.872 9.394 1.00 98.50 104 ALA A N 1
ATOM 800 C CA . ALA A 1 104 ? 2.442 -2.594 9.597 1.00 98.50 104 ALA A CA 1
ATOM 801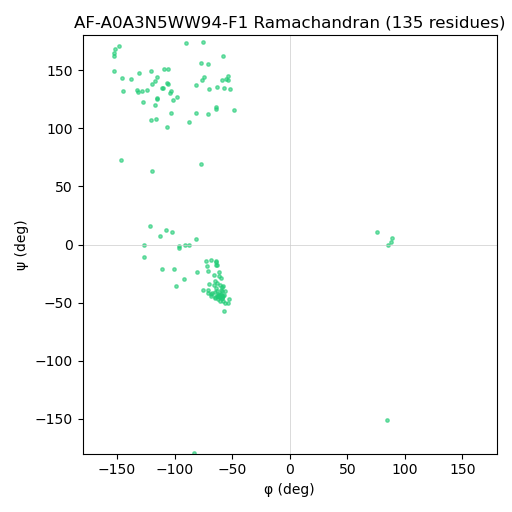 C C . ALA A 1 104 ? 3.845 -2.789 10.175 1.00 98.50 104 ALA A C 1
ATOM 803 O O . ALA A 1 104 ? 4.034 -3.595 11.086 1.00 98.50 104 ALA A O 1
ATOM 804 N N . VAL A 1 105 ? 4.813 -2.022 9.674 1.00 98.50 105 VAL A N 1
ATOM 805 C CA . VAL A 1 105 ? 6.129 -1.852 10.307 1.00 98.50 105 VAL A CA 1
ATOM 806 C C . VAL A 1 105 ? 6.343 -0.366 10.536 1.00 98.50 105 VAL A C 1
ATOM 808 O O . VAL A 1 105 ? 6.104 0.440 9.638 1.00 98.50 105 VAL A O 1
ATOM 811 N N . ALA A 1 106 ? 6.784 -0.007 11.736 1.00 98.50 106 ALA A N 1
ATOM 812 C CA . ALA A 1 106 ? 7.075 1.366 12.119 1.00 98.50 106 ALA A CA 1
ATOM 813 C C . ALA A 1 106 ? 8.223 1.403 13.134 1.00 98.50 106 ALA A C 1
ATOM 815 O O . ALA A 1 106 ? 8.620 0.371 13.675 1.00 98.50 106 ALA A O 1
ATOM 816 N N . GLY A 1 107 ? 8.730 2.603 13.427 1.00 97.62 107 GLY A N 1
ATOM 817 C CA . GLY A 1 107 ? 9.839 2.792 14.369 1.00 97.62 107 GLY A CA 1
ATOM 818 C C . GLY A 1 107 ? 9.531 2.394 15.820 1.00 97.62 107 GLY A C 1
ATOM 819 O O . GLY A 1 107 ? 10.451 2.266 16.621 1.00 97.62 107 GLY A O 1
ATOM 820 N N . ASN A 1 108 ? 8.258 2.198 16.178 1.00 98.12 108 ASN A N 1
ATOM 821 C CA . ASN A 1 108 ? 7.842 1.675 17.479 1.00 98.12 108 ASN A CA 1
ATOM 822 C C . ASN A 1 108 ? 6.493 0.936 17.391 1.00 98.12 108 ASN A C 1
ATOM 824 O O . ASN A 1 108 ? 5.729 1.123 16.441 1.00 98.12 108 ASN A O 1
ATOM 828 N N . GLN A 1 109 ? 6.199 0.124 18.414 1.00 98.31 109 GLN A N 1
ATOM 829 C CA . GLN A 1 109 ? 4.985 -0.698 18.493 1.00 98.31 109 GLN A CA 1
ATOM 830 C C . GLN A 1 109 ? 3.700 0.137 18.426 1.00 98.31 109 GLN A C 1
ATOM 832 O O . GLN A 1 109 ? 2.805 -0.189 17.656 1.00 98.31 109 GLN A O 1
ATOM 837 N N . ALA A 1 110 ? 3.628 1.241 19.177 1.00 98.56 110 ALA A N 1
ATOM 838 C CA . ALA A 1 110 ? 2.422 2.065 19.246 1.00 98.56 110 ALA A CA 1
ATOM 839 C C . ALA A 1 110 ? 2.019 2.615 17.867 1.00 98.56 110 ALA A C 1
ATOM 841 O O . ALA A 1 110 ? 0.837 2.629 17.520 1.00 98.56 110 ALA A O 1
ATOM 842 N N . ARG A 1 111 ? 3.000 3.016 17.050 1.00 98.44 111 ARG A N 1
ATOM 843 C CA . ARG A 1 111 ? 2.748 3.463 15.678 1.00 98.44 111 ARG A CA 1
ATOM 844 C C . ARG A 1 111 ? 2.353 2.310 14.750 1.00 98.44 111 ARG A C 1
ATOM 846 O O . ARG A 1 111 ? 1.458 2.483 13.927 1.00 98.44 111 ARG A O 1
ATOM 853 N N . ALA A 1 112 ? 2.966 1.135 14.887 1.00 98.69 112 ALA A N 1
ATOM 854 C CA . ALA A 1 112 ? 2.568 -0.042 14.111 1.00 98.69 112 ALA A CA 1
ATOM 855 C C . ALA A 1 112 ? 1.111 -0.452 14.408 1.00 98.69 112 ALA A C 1
ATOM 857 O O . ALA A 1 112 ? 0.336 -0.695 13.479 1.00 98.69 112 ALA A O 1
ATOM 858 N N . ASP A 1 113 ? 0.713 -0.435 15.683 1.00 98.62 113 ASP A N 1
ATOM 859 C CA . ASP A 1 113 ? -0.662 -0.707 16.119 1.00 98.62 113 ASP A CA 1
ATOM 860 C C . ASP A 1 113 ? -1.645 0.334 15.576 1.00 98.62 113 ASP A C 1
ATOM 862 O O . ASP A 1 113 ? -2.751 0.001 15.144 1.00 98.62 113 ASP A O 1
ATOM 866 N N . GLU A 1 114 ? -1.242 1.606 15.552 1.00 98.69 114 GLU A N 1
ATOM 867 C CA . GLU A 1 114 ? -2.031 2.666 14.936 1.00 98.69 114 GLU A CA 1
ATOM 868 C C . GLU A 1 114 ? -2.261 2.429 13.442 1.00 98.69 114 GLU A C 1
ATOM 870 O O . GLU A 1 114 ? -3.405 2.514 12.995 1.00 98.69 114 GLU A O 1
ATOM 875 N N . ILE A 1 115 ? -1.217 2.111 12.675 1.00 98.62 115 ILE A N 1
ATOM 876 C CA . ILE A 1 115 ? -1.347 1.827 11.240 1.00 98.62 115 ILE A CA 1
ATOM 877 C C . ILE A 1 115 ? -2.276 0.628 11.022 1.00 98.62 115 ILE A C 1
ATOM 879 O O . ILE A 1 115 ? -3.154 0.687 10.160 1.00 98.62 115 ILE A O 1
ATOM 883 N N . ALA A 1 116 ? -2.141 -0.434 11.823 1.00 98.62 116 ALA A N 1
ATOM 884 C CA . ALA A 1 116 ? -3.026 -1.595 11.749 1.00 98.62 116 ALA A CA 1
ATOM 885 C C . ALA A 1 116 ? -4.491 -1.212 12.027 1.00 98.62 116 ALA A C 1
ATOM 887 O O . ALA A 1 116 ? -5.382 -1.577 11.257 1.00 98.62 116 ALA A O 1
ATOM 888 N N . ARG A 1 117 ? -4.740 -0.407 13.068 1.00 98.62 117 ARG A N 1
ATOM 889 C CA . ARG A 1 117 ? -6.071 0.107 13.425 1.00 98.62 117 ARG A CA 1
ATOM 890 C C . ARG A 1 117 ? -6.663 1.011 12.338 1.00 98.62 117 ARG A C 1
ATOM 892 O O . ARG A 1 117 ? -7.835 0.857 12.006 1.00 98.62 117 ARG A O 1
ATOM 899 N N . LEU A 1 118 ? -5.876 1.924 11.763 1.00 98.56 118 LEU A N 1
ATOM 900 C CA . LEU A 1 118 ? -6.278 2.735 10.601 1.00 98.56 118 LEU A CA 1
ATOM 901 C C . LEU A 1 118 ? -6.597 1.851 9.387 1.00 98.56 118 LEU A C 1
ATOM 903 O O . LEU A 1 118 ? -7.508 2.145 8.614 1.00 98.56 118 LEU A O 1
ATOM 907 N N . GLY A 1 119 ? -5.857 0.753 9.244 1.00 98.12 119 GLY A N 1
ATOM 908 C CA . GLY A 1 119 ? -6.046 -0.280 8.239 1.00 98.12 119 GLY A CA 1
ATOM 909 C C . GLY A 1 119 ? -7.435 -0.910 8.267 1.00 98.12 119 GLY A C 1
ATOM 910 O O . GLY A 1 119 ? -8.145 -0.895 7.258 1.00 98.12 119 GLY A O 1
ATOM 911 N N . ILE A 1 120 ? -7.803 -1.455 9.428 1.00 97.88 120 ILE A N 1
ATOM 912 C CA . ILE A 1 120 ? -8.992 -2.302 9.612 1.00 97.88 120 ILE A CA 1
ATOM 913 C C . ILE A 1 120 ? -10.228 -1.560 10.134 1.00 97.88 120 ILE A C 1
ATOM 915 O O . ILE A 1 120 ? -11.266 -2.188 10.313 1.00 97.88 120 ILE A O 1
ATOM 919 N N . GLY A 1 121 ? -10.116 -0.262 10.430 1.00 97.62 121 GLY A N 1
ATOM 920 C CA . GLY A 1 121 ? -11.216 0.525 10.981 1.00 97.62 121 GLY A CA 1
ATOM 921 C C . GLY A 1 121 ? -12.491 0.436 10.137 1.00 97.62 121 GLY A C 1
ATOM 922 O O . GLY A 1 121 ? -12.447 0.386 8.910 1.00 97.62 121 GLY A O 1
ATOM 923 N N . GLU A 1 122 ? -13.644 0.450 10.794 1.00 96.25 122 GLU A N 1
ATOM 924 C CA . GLU A 1 122 ? -14.951 0.445 10.136 1.00 96.25 122 GLU A CA 1
ATOM 925 C C . GLU A 1 122 ? -15.689 1.756 10.442 1.00 96.25 122 GLU A C 1
ATOM 927 O O . GLU A 1 122 ? -15.557 2.271 11.556 1.00 96.25 122 GLU A O 1
ATOM 932 N N . PRO A 1 123 ? -16.467 2.307 9.491 1.00 95.44 123 PRO A N 1
ATOM 933 C CA . PRO A 1 123 ? -16.673 1.833 8.113 1.00 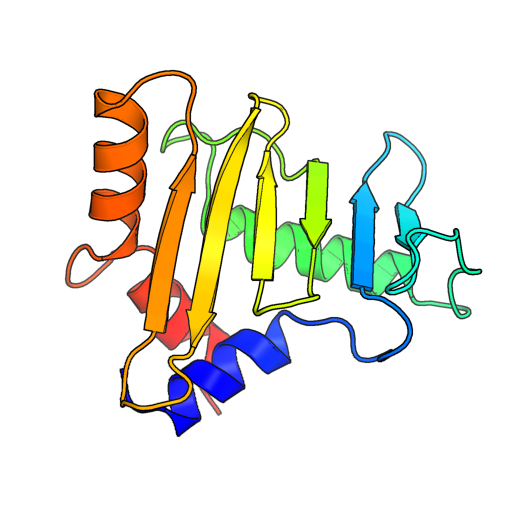95.44 123 PRO A CA 1
ATOM 934 C C . PRO A 1 123 ? -15.630 2.364 7.105 1.00 95.44 123 PRO A C 1
ATOM 936 O O . PRO A 1 123 ? -15.695 2.060 5.911 1.00 95.44 123 PRO A O 1
ATOM 939 N N . ASP A 1 124 ? -14.679 3.184 7.562 1.00 95.62 124 ASP A N 1
ATOM 940 C CA . ASP A 1 124 ? -13.844 4.040 6.703 1.00 95.62 124 ASP A CA 1
ATOM 941 C C . ASP A 1 124 ? -12.334 3.798 6.817 1.00 95.62 124 ASP A C 1
ATOM 943 O O . ASP A 1 124 ? -11.524 4.608 6.353 1.00 95.62 124 ASP A O 1
ATOM 947 N N . GLY A 1 125 ? -11.934 2.665 7.392 1.00 97.81 125 GLY A N 1
ATOM 948 C CA . GLY A 1 125 ? -10.540 2.237 7.403 1.00 97.81 125 GLY A CA 1
ATOM 949 C C . GLY A 1 125 ? -9.972 2.102 5.995 1.00 97.81 125 GLY A C 1
ATOM 950 O O . GLY A 1 125 ? -10.691 2.037 4.990 1.00 97.81 125 GLY A O 1
ATOM 951 N N . ILE A 1 126 ? -8.646 2.072 5.912 1.00 98.25 126 ILE A N 1
ATOM 952 C CA . ILE A 1 126 ? -7.915 2.062 4.640 1.00 98.25 126 ILE A CA 1
ATOM 953 C C . ILE A 1 126 ? -8.414 0.937 3.728 1.00 98.25 126 ILE A C 1
ATOM 955 O O . ILE A 1 126 ? -8.751 1.204 2.576 1.00 98.25 126 ILE A O 1
ATOM 959 N N . LEU A 1 127 ? -8.562 -0.286 4.247 1.00 97.56 127 LEU A N 1
ATOM 960 C CA . LEU A 1 127 ? -9.002 -1.422 3.434 1.00 97.56 127 LEU A CA 1
ATOM 961 C C . LEU A 1 127 ? -10.436 -1.253 2.903 1.00 97.56 127 LEU A C 1
ATOM 963 O O . LEU A 1 127 ? -10.738 -1.711 1.802 1.00 97.56 127 LEU A O 1
ATOM 967 N N . ARG A 1 128 ? -11.320 -0.566 3.638 1.00 97.06 128 ARG A N 1
ATOM 968 C CA . ARG A 1 128 ? -12.695 -0.284 3.191 1.00 97.06 128 ARG A CA 1
ATOM 969 C C . ARG A 1 128 ? -12.764 0.805 2.142 1.00 97.06 128 ARG A C 1
ATOM 971 O O . ARG A 1 128 ? -13.524 0.682 1.183 1.00 97.06 128 ARG A O 1
ATOM 978 N N . ARG A 1 129 ? -11.945 1.847 2.281 1.00 97.00 129 ARG A N 1
ATOM 979 C CA . ARG A 1 129 ? -11.796 2.862 1.232 1.00 97.00 129 ARG A CA 1
ATOM 980 C C . ARG A 1 129 ? -11.238 2.239 -0.048 1.00 97.00 129 ARG A C 1
ATOM 982 O O . ARG A 1 129 ? -11.798 2.488 -1.112 1.00 97.00 129 ARG A O 1
ATOM 989 N N . MET A 1 130 ? -10.228 1.372 0.069 1.00 96.56 130 MET A N 1
ATOM 990 C CA . MET A 1 130 ? -9.699 0.594 -1.056 1.00 96.56 130 MET A CA 1
ATOM 991 C C . MET A 1 130 ? -10.782 -0.277 -1.698 1.00 96.56 130 MET A C 1
ATOM 993 O O . MET A 1 130 ? -10.927 -0.250 -2.911 1.00 96.56 130 MET A O 1
ATOM 997 N N . GLU A 1 131 ? -11.594 -0.996 -0.915 1.00 95.44 131 GLU A N 1
ATOM 998 C CA . GLU A 1 131 ? -12.710 -1.786 -1.457 1.00 95.44 131 GLU A CA 1
ATOM 999 C C . GLU A 1 131 ? -13.672 -0.932 -2.284 1.00 95.44 131 GLU A C 1
ATOM 1001 O O . GLU A 1 131 ? -13.985 -1.278 -3.418 1.00 95.44 131 GLU A O 1
ATOM 1006 N N . ARG A 1 132 ? -14.124 0.202 -1.746 1.00 94.56 132 ARG A N 1
ATOM 1007 C CA . ARG A 1 132 ? -15.109 1.046 -2.434 1.00 94.56 132 ARG A CA 1
ATOM 1008 C C . ARG A 1 132 ? -14.577 1.666 -3.722 1.00 94.56 132 ARG A C 1
ATOM 1010 O O . ARG A 1 132 ? -15.349 1.840 -4.654 1.00 94.56 132 ARG A O 1
ATOM 1017 N N . GLN A 1 133 ? -13.295 2.022 -3.755 1.00 93.44 133 GLN A N 1
ATOM 1018 C CA . GLN A 1 133 ? -12.700 2.729 -4.891 1.00 93.44 133 GLN A CA 1
ATOM 1019 C C . GLN A 1 133 ? -12.079 1.790 -5.930 1.00 93.44 133 GLN A C 1
ATOM 1021 O O . GLN A 1 133 ? -12.063 2.127 -7.107 1.00 93.44 133 GLN A O 1
ATOM 1026 N N . LEU A 1 134 ? -11.584 0.621 -5.512 1.00 91.50 134 LEU A N 1
ATOM 1027 C CA . LEU A 1 134 ? -10.822 -0.295 -6.369 1.00 91.50 134 LEU A CA 1
ATOM 1028 C C . LEU A 1 134 ? -11.565 -1.596 -6.685 1.00 91.50 134 LEU A C 1
ATOM 1030 O O . LEU A 1 134 ? -11.208 -2.261 -7.649 1.00 91.50 134 LEU A O 1
ATOM 1034 N N . ALA A 1 135 ? -12.556 -1.992 -5.876 1.00 78.19 135 ALA A N 1
ATOM 1035 C CA . ALA A 1 135 ? -13.350 -3.201 -6.123 1.00 78.19 135 ALA A CA 1
ATOM 1036 C C . ALA A 1 135 ? -14.679 -2.918 -6.844 1.00 78.19 135 ALA A C 1
ATOM 1038 O O . ALA A 1 135 ? -15.439 -3.856 -7.096 1.00 78.19 135 ALA A O 1
ATOM 1039 N N . ALA A 1 136 ? -14.985 -1.651 -7.145 1.00 63.47 136 ALA A N 1
ATOM 1040 C CA . ALA A 1 136 ? -16.130 -1.294 -7.971 1.00 63.47 136 ALA A CA 1
ATOM 1041 C C . ALA A 1 136 ? -15.850 -1.712 -9.424 1.00 63.47 136 ALA A C 1
ATOM 1043 O O . ALA A 1 136 ? -14.939 -1.182 -10.059 1.00 63.47 136 ALA A O 1
ATOM 1044 N N . CYS A 1 137 ? -16.605 -2.709 -9.891 1.00 45.53 137 CYS A N 1
ATOM 1045 C CA . CYS A 1 137 ? -16.707 -3.095 -11.298 1.00 45.53 137 CYS A CA 1
ATOM 1046 C C . CYS A 1 137 ? -17.606 -2.117 -12.056 1.00 45.53 137 CYS A C 1
ATOM 1048 O O . CYS A 1 137 ? -18.607 -1.668 -11.447 1.00 45.53 137 CYS A O 1
#

Sequence (137 aa):
FPRSRALH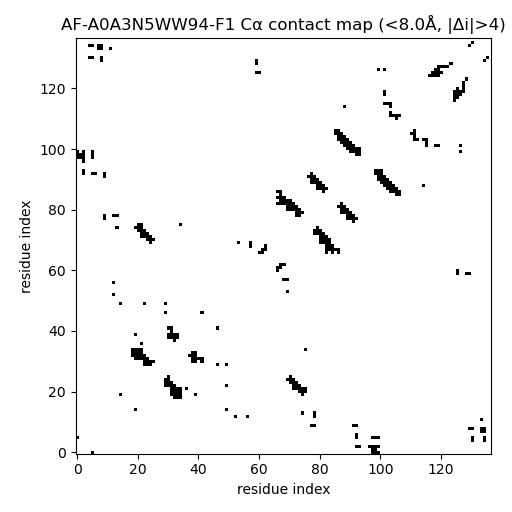IIARITPSDPAVNEVAFEAESVKLRNGEGREIPDPAHGGQSLTALRSELSSFFPSTLGFGPVDRINYTDGVRIYFANGEIAHVRPSGNADELRIYAVAGNQARADEIARLGIGEPDGILRRMERQLAAC

Radius of gyration: 14.6 Å; Cα contacts (8 Å, |Δi|>4): 226; chains: 1; bounding box: 34×34×42 Å